Protein AF-A0A8T1S8V8-F1 (afdb_monomer)

Solvent-accessible surface area (backbone atoms only — not comparable to full-atom values): 7894 Å² total; per-residue (Å²): 121,65,45,74,64,74,78,76,77,74,81,68,98,55,53,72,66,56,54,51,51,53,49,50,52,52,49,51,52,51,47,56,41,28,57,37,62,68,45,43,52,55,37,52,76,72,54,47,54,60,51,53,51,40,43,43,27,70,40,53,88,66,27,34,76,89,38,44,63,58,49,53,52,44,52,52,40,40,26,69,39,62,44,75,67,55,51,52,52,40,50,77,62,45,38,59,41,53,21,52,56,37,40,61,75,37,60,89,78,49,56,69,70,58,46,53,51,43,51,52,51,57,49,40,41,33,63,53,34,41,90,82,42,57,60,48,46,60,42,63,77,107

Radius of gyration: 15.81 Å; Cα contacts (8 Å, |Δi|>4): 146; chains: 1; bounding box: 49×30×33 Å

Organism: Chelydra serpentina (NCBI:txid8475)

Mean predicted aligned error: 5.58 Å

Sequence (142 aa):
LFFTFPLGKASDGGTREDDEQVQEMFVQIMLNLYREEQGLEELLSAVELQSLIIATASLWDQCNLSWKAPTGRVLRTISKAQTKTAIMYLQAADCIKIAIQNLFKLADTLPTSDMCEAVSIILCFVKDSYPISSALLLEFEN

Secondary structure (DSSP, 8-state):
-GGG-PPP-S-SS--HHHHHHHHHHHHHHHHHHTTSHHHHHHHHHTTHHHHHHHHHHHSSTTS-HHHHHHHHHHHHHHHHT--HHHHHHHHHTTHHHHHHHHHHHHTTTS-HHHHHHHHHHHHHHHHHHTTT-SHHHHHHT-

pLDDT: mean 87.88, std 12.33, range [50.91, 98.44]

Foldseek 3Di:
DQQPDDQDPPPDDDDPVVSLVVVVVVLVVLLVQLLDLVSLVVCVVVVNLLVLLQCLLACLVSGDPSCNVSSLSSLLSNLLNDDPVNLVSCLVVLSLLSSVVSLVVCVVPDDPVSSVSSVVSSVSNQVNCVVVHNSSVVSNVD

InterPro domains:
  IPR051944 BEACH domain-containing protein [PTHR46108] (13-142)

Nearest PDB structures (foldseek):
  1upk-assembly1_A  TM=4.869E-01  e=4.908E-01  Homo sapiens
  5z8h-assembly1_A  TM=3.942E-01  e=1.502E+00  Homo sapiens
  5iz9-assembly1_A  TM=4.373E-01  e=3.113E+00  Homo sapiens
  3nmw-assembly2_B  TM=4.305E-01  e=3.782E+00  Homo sapiens
  3nmz-assembly2_A  TM=4.379E-01  e=3.431E+00  Homo sapiens

Structure (mmCIF, N/CA/C/O backbone):
data_AF-A0A8T1S8V8-F1
#
_entry.id   AF-A0A8T1S8V8-F1
#
loop_
_atom_site.group_PDB
_atom_site.id
_atom_site.type_symbol
_atom_site.label_atom_id
_atom_site.label_alt_id
_atom_site.label_comp_id
_atom_site.label_asym_id
_atom_site.label_entity_id
_atom_site.label_seq_id
_atom_site.pdbx_PDB_ins_code
_atom_site.Cartn_x
_atom_site.Cartn_y
_atom_site.Cartn_z
_atom_site.occupancy
_atom_site.B_iso_or_equiv
_atom_site.auth_seq_id
_atom_site.auth_comp_id
_atom_site.auth_asym_id
_atom_site.auth_atom_id
_atom_site.pdbx_PDB_model_num
ATOM 1 N N . LEU A 1 1 ? 6.655 8.796 -7.734 1.00 52.28 1 LEU A N 1
ATOM 2 C CA . LEU A 1 1 ? 6.596 7.338 -7.482 1.00 52.28 1 LEU A CA 1
ATOM 3 C C . LEU A 1 1 ? 7.867 6.680 -8.012 1.00 52.28 1 LEU A C 1
ATOM 5 O O . LEU A 1 1 ? 8.235 6.956 -9.146 1.00 52.28 1 LEU A O 1
ATOM 9 N N . PHE A 1 2 ? 8.532 5.840 -7.209 1.00 61.38 2 PHE A N 1
ATOM 10 C CA . PHE A 1 2 ? 9.835 5.216 -7.536 1.00 61.38 2 PHE A CA 1
ATOM 11 C C . PHE A 1 2 ? 9.814 4.325 -8.778 1.00 61.38 2 PHE A C 1
ATOM 13 O O . PHE A 1 2 ? 10.865 4.018 -9.329 1.00 61.38 2 PHE A O 1
ATOM 20 N N . PHE A 1 3 ? 8.615 3.964 -9.240 1.00 53.97 3 PHE A N 1
ATOM 21 C CA . PHE A 1 3 ? 8.367 3.124 -10.406 1.00 53.97 3 PHE A CA 1
ATOM 22 C C . PHE A 1 3 ? 9.129 3.564 -11.663 1.00 53.97 3 PHE A C 1
ATOM 24 O O . PHE A 1 3 ? 9.469 2.714 -12.478 1.00 53.97 3 PHE A O 1
ATOM 31 N N . THR A 1 4 ? 9.456 4.853 -11.795 1.00 56.28 4 THR A N 1
ATOM 32 C CA . THR A 1 4 ? 10.058 5.408 -13.013 1.00 56.28 4 THR A CA 1
ATOM 33 C C . THR A 1 4 ? 11.461 5.976 -12.832 1.00 56.28 4 THR A C 1
ATOM 35 O O . THR A 1 4 ? 12.032 6.421 -13.823 1.00 56.28 4 THR A O 1
ATOM 38 N N . PHE A 1 5 ? 12.023 6.014 -11.614 1.00 63.88 5 PHE A N 1
ATOM 39 C CA . PHE A 1 5 ? 13.321 6.661 -11.393 1.00 63.88 5 PHE A CA 1
ATOM 40 C C . PHE A 1 5 ? 14.445 5.733 -11.881 1.00 63.88 5 PHE A C 1
ATOM 42 O O . PHE A 1 5 ? 14.668 4.679 -11.279 1.00 63.88 5 PHE A O 1
ATOM 49 N N . PRO A 1 6 ? 15.149 6.050 -12.980 1.00 59.94 6 PRO A N 1
ATOM 50 C CA . PRO A 1 6 ? 16.265 5.234 -13.419 1.00 59.94 6 PRO A CA 1
ATOM 51 C C . PRO A 1 6 ? 17.446 5.518 -12.491 1.00 59.94 6 PRO A C 1
ATOM 53 O O . PRO A 1 6 ? 17.880 6.662 -12.386 1.00 59.94 6 PRO A O 1
ATOM 56 N N . LEU A 1 7 ? 17.985 4.489 -11.835 1.00 62.97 7 LEU A N 1
ATOM 57 C CA . LEU A 1 7 ? 19.362 4.573 -11.347 1.00 62.97 7 LEU A CA 1
ATOM 58 C C . LEU A 1 7 ? 20.267 4.666 -12.576 1.00 62.97 7 LEU A C 1
ATOM 60 O O . LEU A 1 7 ? 20.081 3.910 -13.539 1.00 62.97 7 LEU A O 1
ATOM 64 N N . GLY A 1 8 ? 21.134 5.677 -12.597 1.00 55.75 8 GLY A N 1
ATOM 65 C CA . GLY A 1 8 ? 21.884 6.072 -13.779 1.00 55.75 8 GLY A CA 1
ATOM 66 C C . GLY A 1 8 ? 22.629 4.887 -14.386 1.00 55.75 8 GLY A C 1
ATOM 67 O O . GLY A 1 8 ? 23.221 4.059 -13.696 1.00 55.75 8 GLY A O 1
ATOM 68 N N . LYS A 1 9 ? 22.631 4.780 -15.718 1.00 50.91 9 LYS A N 1
ATOM 69 C CA . LYS A 1 9 ? 23.694 4.002 -16.357 1.00 50.91 9 LYS A CA 1
ATOM 70 C C . LYS A 1 9 ? 24.956 4.834 -16.204 1.00 50.91 9 LYS A C 1
ATOM 72 O O . LYS A 1 9 ? 25.002 5.910 -16.784 1.00 50.91 9 LYS A O 1
ATOM 77 N N . ALA A 1 10 ? 25.920 4.341 -15.429 1.00 52.22 10 ALA A N 1
ATOM 78 C CA . ALA A 1 10 ? 27.235 4.942 -15.230 1.00 52.22 10 ALA A CA 1
ATOM 79 C C . ALA A 1 10 ? 27.809 5.478 -16.556 1.00 52.22 10 ALA A C 1
ATOM 81 O O . ALA A 1 10 ? 28.357 4.727 -17.362 1.00 52.22 10 ALA A O 1
ATOM 82 N N . SER A 1 11 ? 27.617 6.770 -16.815 1.00 52.25 11 SER A N 1
ATOM 83 C CA . SER A 1 11 ? 28.190 7.469 -17.968 1.00 52.25 11 SER A CA 1
ATOM 84 C C . SER A 1 11 ? 28.901 8.757 -17.565 1.00 52.25 11 SER A C 1
ATOM 86 O O . SER A 1 11 ? 29.395 9.462 -18.436 1.00 52.25 11 SER A O 1
ATOM 88 N N . ASP A 1 12 ? 28.981 9.052 -16.268 1.00 52.12 12 ASP A N 1
ATOM 89 C CA . ASP A 1 12 ? 29.724 10.186 -15.730 1.00 52.12 12 ASP A CA 1
ATOM 90 C C . ASP A 1 12 ? 30.273 9.827 -14.345 1.00 52.12 12 ASP A C 1
ATOM 92 O O . ASP A 1 12 ? 29.560 9.938 -13.356 1.00 52.12 12 ASP A O 1
ATOM 96 N N . GLY A 1 13 ? 31.504 9.307 -14.297 1.00 55.47 13 GLY A N 1
ATOM 97 C CA . GLY A 1 13 ? 32.378 9.268 -13.113 1.00 55.47 13 GLY A CA 1
ATOM 98 C C . GLY A 1 13 ? 31.971 8.452 -11.871 1.00 55.47 13 GLY A C 1
ATOM 99 O O . GLY A 1 13 ? 32.867 8.007 -11.160 1.00 55.47 13 GLY A O 1
ATOM 100 N N . GLY A 1 14 ? 30.682 8.244 -11.599 1.00 55.38 14 GLY A N 1
ATOM 101 C CA . GLY A 1 14 ? 30.153 7.537 -10.433 1.00 55.38 14 GLY A CA 1
ATOM 102 C C . GLY A 1 14 ? 30.071 6.030 -10.657 1.00 55.38 14 GLY A C 1
ATOM 103 O O . GLY A 1 14 ? 29.765 5.559 -11.760 1.00 55.38 14 GLY A O 1
ATOM 104 N N . THR A 1 15 ? 30.366 5.258 -9.614 1.00 59.78 15 THR A N 1
ATOM 105 C CA . THR A 1 15 ? 30.242 3.799 -9.667 1.00 59.78 15 THR A CA 1
ATOM 106 C C . THR A 1 15 ? 28.798 3.374 -9.392 1.00 59.78 15 THR A C 1
ATOM 108 O O . THR A 1 15 ? 28.057 4.054 -8.691 1.00 59.78 15 THR A O 1
ATOM 111 N N . ARG A 1 16 ? 28.377 2.216 -9.921 1.00 65.81 16 ARG A N 1
ATOM 112 C CA . ARG A 1 16 ? 27.066 1.615 -9.591 1.00 65.81 16 ARG A CA 1
ATOM 113 C C . ARG A 1 16 ? 26.863 1.414 -8.084 1.00 65.81 16 ARG A C 1
ATOM 115 O O . ARG A 1 16 ? 25.731 1.434 -7.622 1.00 65.81 16 ARG A O 1
ATOM 122 N N . GLU A 1 17 ? 27.953 1.216 -7.347 1.00 66.00 17 GLU A N 1
ATOM 123 C CA . GLU A 1 17 ? 27.945 1.045 -5.893 1.00 66.00 17 GLU A CA 1
ATOM 124 C C . GLU A 1 17 ? 27.558 2.347 -5.170 1.00 66.00 17 GLU A C 1
ATOM 126 O O . GLU A 1 17 ? 26.807 2.299 -4.196 1.00 66.00 17 GLU A O 1
ATOM 131 N N . ASP A 1 18 ? 27.981 3.508 -5.685 1.00 74.44 18 ASP A N 1
ATOM 132 C CA . ASP A 1 18 ? 27.584 4.817 -5.147 1.00 74.44 18 ASP A CA 1
ATOM 133 C C . ASP A 1 18 ? 26.078 5.057 -5.338 1.00 74.44 18 ASP A C 1
ATOM 135 O O . ASP A 1 18 ? 25.377 5.482 -4.419 1.00 74.44 18 ASP A O 1
ATOM 139 N N . ASP A 1 19 ? 25.561 4.713 -6.518 1.00 77.25 19 ASP A N 1
ATOM 140 C CA . ASP A 1 19 ? 24.143 4.829 -6.870 1.00 77.25 19 ASP A CA 1
ATOM 141 C C . ASP A 1 19 ? 23.250 3.938 -5.980 1.00 77.25 19 ASP A C 1
ATOM 143 O O . ASP A 1 19 ? 22.214 4.384 -5.476 1.00 77.25 19 ASP A O 1
ATOM 147 N N . GLU A 1 20 ? 23.662 2.691 -5.731 1.00 81.62 20 GLU A N 1
ATOM 148 C CA . GLU A 1 20 ? 22.971 1.769 -4.818 1.00 81.62 20 GLU A CA 1
ATOM 149 C C . GLU A 1 20 ? 23.028 2.249 -3.359 1.00 81.62 20 GLU A C 1
ATOM 151 O O . GLU A 1 20 ? 22.031 2.164 -2.636 1.00 81.62 20 GLU A O 1
ATOM 156 N N . GLN A 1 21 ? 24.156 2.815 -2.922 1.00 84.81 21 GLN A N 1
ATOM 157 C CA . GLN A 1 21 ? 24.287 3.375 -1.577 1.00 84.81 21 GLN A CA 1
ATOM 158 C C . GLN A 1 21 ? 23.381 4.599 -1.376 1.00 84.81 21 GLN A C 1
ATOM 160 O O . GLN A 1 21 ? 22.723 4.716 -0.338 1.00 84.81 21 GLN A O 1
ATOM 165 N N . VAL A 1 22 ? 23.299 5.492 -2.366 1.00 86.12 22 VAL A N 1
ATOM 166 C CA . VAL A 1 22 ? 22.387 6.647 -2.336 1.00 86.12 22 VAL A CA 1
ATOM 167 C C . VAL A 1 22 ? 20.932 6.184 -2.320 1.00 86.12 22 VAL A C 1
ATOM 169 O O . VAL A 1 22 ? 20.133 6.713 -1.541 1.00 86.12 22 VAL A O 1
ATOM 172 N N . GLN A 1 23 ? 20.586 5.172 -3.123 1.00 87.88 23 GLN A N 1
ATOM 173 C CA . GLN A 1 23 ? 19.262 4.555 -3.081 1.00 87.88 23 GLN A CA 1
ATOM 174 C C . GLN A 1 23 ? 18.948 4.021 -1.683 1.00 87.88 23 GLN A C 1
ATOM 176 O O . GLN A 1 23 ? 17.884 4.329 -1.148 1.00 87.88 23 GLN A O 1
ATOM 181 N N . GLU A 1 24 ? 19.842 3.241 -1.076 1.00 90.44 24 GLU A N 1
ATOM 182 C CA . GLU A 1 24 ? 19.586 2.666 0.245 1.00 90.44 24 GLU A CA 1
ATOM 183 C C . GLU A 1 24 ? 19.465 3.750 1.318 1.00 90.44 24 GLU A C 1
ATOM 185 O O . GLU A 1 24 ? 18.570 3.679 2.158 1.00 90.44 24 GLU A O 1
ATOM 190 N N . MET A 1 25 ? 20.291 4.799 1.261 1.00 91.31 25 MET A N 1
ATOM 191 C CA . MET A 1 25 ? 20.178 5.938 2.173 1.00 91.31 25 MET A CA 1
ATOM 192 C C . MET A 1 25 ? 18.807 6.613 2.050 1.00 91.31 25 MET A C 1
ATOM 194 O O . MET A 1 25 ? 18.152 6.893 3.054 1.00 91.31 25 MET A O 1
ATOM 198 N N . PHE A 1 26 ? 18.341 6.830 0.822 1.00 90.81 26 PHE A N 1
ATOM 199 C CA . PHE A 1 26 ? 17.031 7.410 0.563 1.00 90.81 26 PHE A CA 1
ATOM 200 C C . PHE A 1 26 ? 15.887 6.510 1.056 1.00 90.81 26 PHE A C 1
ATOM 202 O O . PHE A 1 26 ? 14.951 6.982 1.705 1.00 90.81 26 PHE A O 1
ATOM 209 N N . VAL A 1 27 ? 15.988 5.200 0.821 1.00 92.31 27 VAL A N 1
ATOM 210 C CA . VAL A 1 27 ? 15.035 4.211 1.339 1.00 92.31 27 VAL A CA 1
ATOM 211 C C . VAL A 1 27 ? 15.015 4.246 2.862 1.00 92.31 27 VAL A C 1
ATOM 213 O O . VAL A 1 27 ? 13.939 4.283 3.449 1.00 92.31 27 VAL A O 1
ATOM 216 N N . GLN A 1 28 ? 16.174 4.308 3.515 1.00 94.31 28 GLN A N 1
ATOM 217 C CA . GLN A 1 28 ? 16.259 4.364 4.969 1.00 94.31 28 GLN A CA 1
ATOM 218 C C . GLN A 1 28 ? 15.609 5.629 5.545 1.00 94.31 28 GLN A C 1
ATOM 220 O O . GLN A 1 28 ? 14.939 5.549 6.575 1.00 94.31 28 GLN A O 1
ATOM 225 N N . ILE A 1 29 ? 15.746 6.776 4.870 1.00 93.38 29 ILE A N 1
ATOM 226 C CA . ILE A 1 29 ? 15.043 8.012 5.244 1.00 93.38 29 ILE A CA 1
ATOM 227 C C . ILE A 1 29 ? 13.528 7.793 5.199 1.00 93.38 29 ILE A C 1
ATOM 229 O O . ILE A 1 29 ? 12.842 8.113 6.166 1.00 93.38 29 ILE A O 1
ATOM 233 N N . MET A 1 30 ? 13.007 7.190 4.128 1.00 92.94 30 MET A N 1
ATOM 234 C CA . MET A 1 30 ? 11.573 6.897 4.006 1.00 92.94 30 MET A CA 1
ATOM 235 C C . MET A 1 30 ? 11.079 5.897 5.041 1.00 92.94 30 MET A C 1
ATOM 237 O O . MET A 1 30 ? 10.005 6.075 5.609 1.00 92.94 30 MET A O 1
ATOM 241 N N . LEU A 1 31 ? 11.865 4.853 5.307 1.00 94.75 31 LEU A N 1
ATOM 242 C CA . LEU A 1 31 ? 11.546 3.867 6.333 1.00 94.75 31 LEU A CA 1
ATOM 243 C C . LEU A 1 31 ? 11.458 4.513 7.715 1.00 94.75 31 LEU A C 1
ATOM 245 O O . LEU A 1 31 ? 10.577 4.152 8.485 1.00 94.75 31 LEU A O 1
ATOM 249 N N . ASN A 1 32 ? 12.343 5.461 8.025 1.00 94.62 32 ASN A N 1
ATOM 250 C CA . ASN A 1 32 ? 12.302 6.188 9.289 1.00 94.62 32 ASN A CA 1
ATOM 251 C C . ASN A 1 32 ? 11.115 7.160 9.337 1.00 94.62 32 ASN A C 1
ATOM 253 O O . ASN A 1 32 ? 10.410 7.191 10.337 1.00 94.62 32 ASN A O 1
ATOM 257 N N . LEU A 1 33 ? 10.865 7.902 8.253 1.00 92.81 33 LEU A N 1
ATOM 258 C CA . LEU A 1 33 ? 9.778 8.879 8.174 1.00 92.81 33 LEU A CA 1
ATOM 259 C C . LEU A 1 33 ? 8.406 8.220 8.353 1.00 92.81 33 LEU A C 1
ATOM 261 O O . LEU A 1 33 ? 7.625 8.641 9.197 1.00 92.81 33 LEU A O 1
ATOM 265 N N . TYR A 1 34 ? 8.123 7.161 7.591 1.00 93.75 34 TYR A N 1
ATOM 266 C CA . TYR A 1 34 ? 6.810 6.509 7.597 1.00 93.75 34 TYR A CA 1
ATOM 267 C C . TYR A 1 34 ? 6.615 5.499 8.729 1.00 93.75 34 TYR A C 1
ATOM 269 O O . TYR A 1 34 ? 5.578 4.843 8.791 1.00 93.75 34 TYR A O 1
ATOM 277 N N . ARG A 1 35 ? 7.605 5.341 9.613 1.00 92.69 35 ARG A N 1
ATOM 278 C CA . ARG A 1 35 ? 7.435 4.603 10.868 1.00 92.69 35 ARG A CA 1
ATOM 279 C C . ARG A 1 35 ? 6.750 5.451 11.936 1.00 92.69 35 ARG A C 1
ATOM 281 O O . ARG A 1 35 ? 6.121 4.892 12.829 1.00 92.69 35 ARG A O 1
ATOM 288 N N . GLU A 1 36 ? 6.889 6.768 11.835 1.00 91.81 36 GLU A N 1
ATOM 289 C CA . GLU A 1 36 ? 6.297 7.734 12.749 1.00 91.81 36 GLU A CA 1
ATOM 290 C C . GLU A 1 36 ? 4.911 8.160 12.246 1.00 91.81 36 GLU A C 1
ATOM 292 O O . GLU A 1 36 ? 4.717 8.417 11.057 1.00 91.81 36 GLU A O 1
ATOM 297 N N . GLU A 1 37 ? 3.949 8.285 13.162 1.00 87.81 37 GLU A N 1
ATOM 298 C CA . GLU A 1 37 ? 2.562 8.667 12.852 1.00 87.81 37 GLU A CA 1
ATOM 299 C C . GLU A 1 37 ? 2.482 9.994 12.082 1.00 87.81 37 GLU A C 1
ATOM 301 O O . GLU A 1 37 ? 1.769 10.087 11.085 1.00 87.81 37 GLU A O 1
ATOM 306 N N . GLN A 1 38 ? 3.284 10.993 12.464 1.00 88.06 38 GLN A N 1
ATOM 307 C CA . GLN A 1 38 ? 3.315 12.290 11.780 1.00 88.06 38 GLN A CA 1
ATOM 308 C C . GLN A 1 38 ? 3.704 12.168 10.298 1.00 88.06 38 GLN A C 1
ATOM 310 O O . GLN A 1 38 ? 3.084 12.805 9.449 1.00 88.06 38 GLN A O 1
ATOM 315 N N . GLY A 1 39 ? 4.700 11.336 9.976 1.00 87.25 39 GLY A N 1
ATOM 316 C CA . GLY A 1 39 ? 5.124 11.135 8.590 1.00 87.25 39 GLY A CA 1
ATOM 317 C C . GLY A 1 39 ? 4.050 10.444 7.748 1.00 87.25 39 GLY A C 1
ATOM 318 O O . GLY A 1 39 ? 3.936 10.704 6.550 1.00 87.25 39 GLY A O 1
ATOM 319 N N . LEU A 1 40 ? 3.230 9.590 8.369 1.00 87.00 40 LEU A N 1
ATOM 320 C CA . LEU A 1 40 ? 2.087 8.974 7.703 1.00 87.00 40 LEU A CA 1
ATOM 321 C C . LEU A 1 40 ? 0.941 9.970 7.484 1.00 87.00 40 LEU A C 1
ATOM 323 O O . LEU A 1 40 ? 0.359 9.988 6.403 1.00 87.00 40 LEU A O 1
ATOM 327 N N . GLU A 1 41 ? 0.633 10.816 8.466 1.00 85.56 41 GLU A N 1
ATOM 328 C CA . GLU A 1 41 ? -0.400 11.851 8.332 1.00 85.56 41 GLU A CA 1
ATOM 329 C C . GLU A 1 41 ? -0.051 12.867 7.228 1.00 85.56 41 GLU A C 1
ATOM 331 O O . GLU A 1 41 ? -0.916 13.245 6.435 1.00 85.56 41 GLU A O 1
ATOM 336 N N . GLU A 1 42 ? 1.226 13.240 7.085 1.00 86.69 42 GLU A N 1
ATOM 337 C CA . GLU A 1 42 ? 1.691 14.063 5.958 1.00 86.69 42 GLU A CA 1
ATOM 338 C C . GLU A 1 42 ? 1.439 13.368 4.606 1.00 86.69 42 GLU A C 1
ATOM 340 O O . GLU A 1 42 ? 0.902 13.993 3.689 1.00 86.69 42 GLU A O 1
ATOM 345 N N . LEU A 1 43 ? 1.720 12.063 4.501 1.00 86.38 43 LEU A N 1
ATOM 346 C CA . LEU A 1 43 ? 1.467 11.260 3.293 1.00 86.38 43 LEU A CA 1
ATOM 347 C C . LEU A 1 43 ? -0.029 11.108 2.957 1.00 86.38 43 LEU A C 1
ATOM 349 O O . LEU A 1 43 ? -0.406 10.960 1.794 1.00 86.38 43 LEU A O 1
ATOM 353 N N . LEU A 1 44 ? -0.898 11.099 3.969 1.00 84.50 44 LEU A N 1
ATOM 354 C CA . LEU A 1 44 ? -2.349 11.100 3.769 1.00 84.50 44 LEU A CA 1
ATOM 355 C C . LEU A 1 44 ? -2.828 12.453 3.247 1.00 84.50 44 LEU A C 1
ATOM 357 O O . LEU A 1 44 ? -3.659 12.508 2.339 1.00 84.50 44 LEU A O 1
ATOM 361 N N . SER A 1 45 ? -2.298 13.540 3.814 1.00 76.00 45 SER A N 1
ATOM 362 C CA . SER A 1 45 ? -2.740 14.904 3.520 1.00 76.00 45 SER A CA 1
ATOM 363 C C . SER A 1 45 ? -2.551 15.307 2.058 1.00 76.00 45 SER A C 1
ATOM 365 O O . SER A 1 45 ? -3.332 16.105 1.539 1.00 76.00 45 SER A O 1
ATOM 367 N N . ALA A 1 46 ? -1.564 14.723 1.381 1.00 77.12 46 ALA A N 1
ATOM 368 C CA . ALA A 1 46 ? -1.283 15.008 -0.016 1.00 77.12 46 ALA A CA 1
ATOM 369 C C . ALA A 1 46 ? -1.740 13.884 -0.981 1.00 77.12 46 ALA A C 1
ATOM 371 O O . ALA A 1 46 ? -1.507 13.944 -2.189 1.00 77.12 46 ALA A O 1
ATOM 372 N N . VAL A 1 47 ? -2.564 12.939 -0.489 1.00 78.50 47 VAL A N 1
ATOM 373 C CA . VAL A 1 47 ? -3.268 11.910 -1.292 1.00 78.50 47 VAL A CA 1
ATOM 374 C C . VAL A 1 47 ? -2.300 10.913 -1.965 1.00 78.50 47 VAL A C 1
ATOM 376 O O . VAL A 1 47 ? -2.663 10.155 -2.875 1.00 78.50 47 VAL A O 1
ATOM 379 N N . GLU A 1 48 ? -1.043 10.850 -1.525 1.00 85.94 48 GLU A N 1
ATOM 380 C CA . GLU A 1 48 ? -0.066 9.943 -2.121 1.00 85.94 48 GLU A CA 1
ATOM 381 C C . GLU A 1 48 ? -0.271 8.501 -1.676 1.00 85.94 48 GLU A C 1
ATOM 383 O O . GLU A 1 48 ? 0.022 7.596 -2.457 1.00 85.94 48 GLU A O 1
ATOM 388 N N . LEU A 1 49 ? -0.793 8.250 -0.468 1.00 86.94 49 LEU A N 1
ATOM 389 C CA . LEU A 1 49 ? -0.919 6.878 0.030 1.00 86.94 49 LEU A CA 1
ATOM 390 C C . LEU A 1 49 ? -1.851 6.020 -0.835 1.00 86.94 49 LEU A C 1
ATOM 392 O O . LEU A 1 49 ? -1.472 4.920 -1.240 1.00 86.94 49 LEU A O 1
ATOM 396 N N . GLN A 1 50 ? -3.044 6.524 -1.166 1.00 90.81 50 GLN A N 1
ATOM 397 C CA . GLN A 1 50 ? -3.955 5.815 -2.069 1.00 90.81 50 GLN A CA 1
ATOM 398 C C . GLN A 1 50 ? -3.281 5.597 -3.428 1.00 90.81 50 GLN A C 1
ATOM 400 O O . GLN A 1 50 ? -3.247 4.480 -3.940 1.00 90.81 50 GLN A O 1
ATOM 405 N N . SER A 1 51 ? -2.675 6.648 -3.983 1.00 90.56 51 SER A N 1
ATOM 406 C CA . SER A 1 51 ? -1.993 6.595 -5.278 1.00 90.56 51 SER A CA 1
ATOM 407 C C . SER A 1 51 ? -0.877 5.542 -5.312 1.00 90.56 51 SER A C 1
ATOM 409 O O . SER A 1 51 ? -0.737 4.826 -6.302 1.00 90.56 51 SER A O 1
ATOM 411 N N . LEU A 1 52 ? -0.110 5.397 -4.226 1.00 90.81 52 LEU A N 1
ATOM 412 C CA . LEU A 1 52 ? 0.934 4.380 -4.070 1.00 90.81 52 LEU A CA 1
ATOM 413 C C . LEU A 1 52 ? 0.367 2.956 -4.085 1.00 90.81 52 LEU A C 1
ATOM 415 O O . LEU A 1 52 ? 0.917 2.082 -4.763 1.00 90.81 52 LEU A O 1
ATOM 419 N N . ILE A 1 53 ? -0.736 2.727 -3.372 1.00 92.31 53 ILE A N 1
ATOM 420 C CA . ILE A 1 53 ? -1.399 1.419 -3.305 1.00 92.31 53 ILE A CA 1
ATOM 421 C C . ILE A 1 53 ? -1.998 1.061 -4.671 1.00 92.31 53 ILE A C 1
ATOM 423 O O . ILE A 1 53 ? -1.744 -0.026 -5.191 1.00 92.31 53 ILE A O 1
ATOM 427 N N . ILE A 1 54 ? -2.709 1.994 -5.310 1.00 93.38 54 ILE A N 1
ATOM 428 C CA . ILE A 1 54 ? -3.293 1.767 -6.638 1.00 93.38 54 ILE A CA 1
ATOM 429 C C . ILE A 1 54 ? -2.207 1.543 -7.691 1.00 93.38 54 ILE A C 1
ATOM 4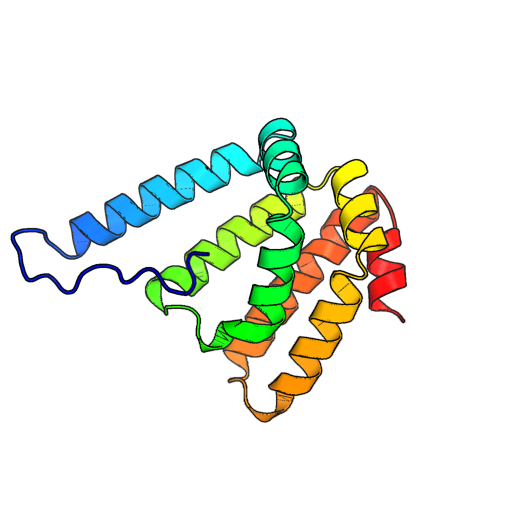31 O O . ILE A 1 54 ? -2.330 0.628 -8.505 1.00 93.38 54 ILE A O 1
ATOM 435 N N . ALA A 1 55 ? -1.117 2.312 -7.668 1.00 90.81 55 ALA A N 1
ATOM 436 C CA . ALA A 1 55 ? 0.006 2.102 -8.578 1.00 90.81 55 ALA A CA 1
ATOM 437 C C . ALA A 1 55 ? 0.660 0.728 -8.368 1.00 90.81 55 ALA A C 1
ATOM 439 O O . ALA A 1 55 ? 0.969 0.051 -9.345 1.00 90.81 55 ALA A O 1
ATOM 440 N N . THR A 1 56 ? 0.786 0.265 -7.121 1.00 90.38 56 THR A N 1
ATOM 441 C CA . THR A 1 56 ? 1.255 -1.100 -6.812 1.00 90.38 56 THR A CA 1
ATOM 442 C C . THR A 1 56 ? 0.353 -2.168 -7.428 1.00 90.38 56 THR A C 1
ATOM 444 O O . THR A 1 56 ? 0.842 -3.171 -7.924 1.00 90.38 56 THR A O 1
ATOM 447 N N . ALA A 1 57 ? -0.958 -1.949 -7.458 1.00 92.81 57 ALA A N 1
ATOM 448 C CA . ALA A 1 57 ? -1.908 -2.883 -8.053 1.00 92.81 57 ALA A CA 1
ATOM 449 C C . ALA A 1 57 ? -2.057 -2.774 -9.581 1.00 92.81 57 ALA A C 1
ATOM 451 O O . ALA A 1 57 ? -2.735 -3.603 -10.182 1.00 92.81 57 ALA A O 1
ATOM 452 N 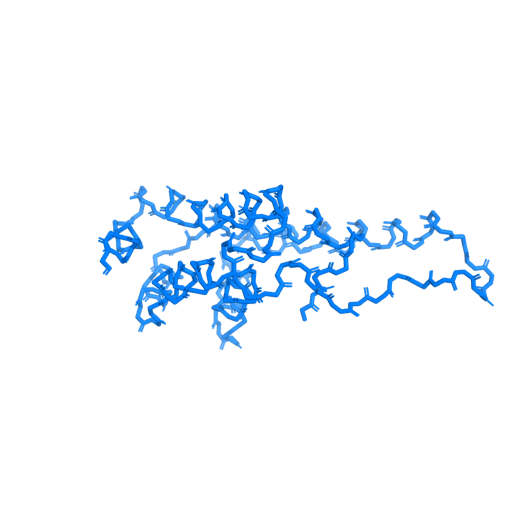N . SER A 1 58 ? -1.474 -1.745 -10.205 1.00 91.50 58 SER A N 1
ATOM 453 C CA . SER A 1 58 ? -1.733 -1.410 -11.616 1.00 91.50 58 SER A CA 1
ATOM 454 C C . SER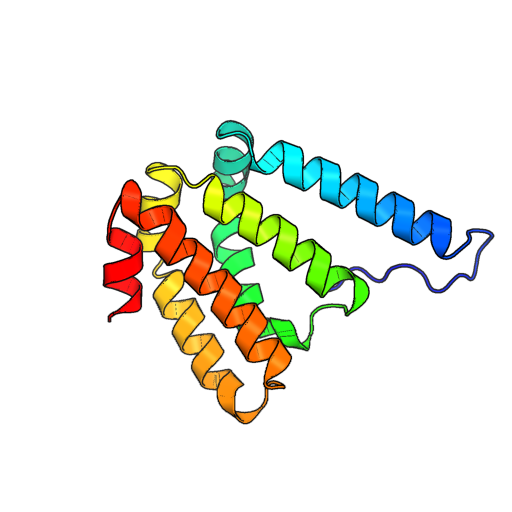 A 1 58 ? -0.481 -1.374 -12.488 1.00 91.50 58 SER A C 1
ATOM 456 O O . SER A 1 58 ? -0.587 -1.525 -13.698 1.00 91.50 58 SER A O 1
ATOM 458 N N . LEU A 1 59 ? 0.685 -1.107 -11.893 1.00 90.19 59 LEU A N 1
ATOM 459 C CA . LEU A 1 59 ? 1.932 -0.785 -12.594 1.00 90.19 59 LEU A CA 1
ATOM 460 C C . LEU A 1 59 ? 3.136 -1.542 -12.007 1.00 90.19 59 LEU A C 1
ATOM 462 O O . LEU A 1 59 ? 4.279 -1.114 -12.173 1.00 90.19 59 LEU A O 1
ATOM 466 N N . TRP A 1 60 ? 2.910 -2.635 -11.266 1.00 90.38 60 TRP A N 1
ATOM 467 C CA . TRP A 1 60 ? 4.001 -3.360 -10.605 1.00 90.38 60 TRP A CA 1
ATOM 468 C C . TRP A 1 60 ? 4.990 -3.978 -11.596 1.00 90.38 60 TRP A C 1
ATOM 470 O O . TRP A 1 60 ? 6.195 -3.932 -11.368 1.00 90.38 60 TRP A O 1
ATOM 480 N N . ASP A 1 61 ? 4.513 -4.504 -12.721 1.00 84.50 61 ASP A N 1
ATOM 481 C CA . ASP A 1 61 ? 5.346 -4.974 -13.835 1.00 84.50 61 ASP A CA 1
ATOM 482 C C . ASP A 1 61 ? 6.205 -3.862 -14.442 1.00 84.50 61 ASP A C 1
ATOM 484 O O . ASP A 1 61 ? 7.348 -4.104 -14.826 1.00 84.50 61 ASP A O 1
ATOM 488 N N . GLN A 1 62 ? 5.672 -2.642 -14.477 1.00 85.75 62 GLN A N 1
ATOM 489 C CA . GLN A 1 62 ? 6.355 -1.453 -14.986 1.00 85.75 62 GLN A CA 1
ATOM 490 C C . GLN A 1 62 ? 7.306 -0.829 -13.958 1.00 85.75 62 GLN A C 1
ATOM 492 O O . GLN A 1 62 ? 8.046 0.099 -14.287 1.00 85.75 62 GLN A O 1
ATOM 497 N N . CYS A 1 63 ? 7.318 -1.330 -12.719 1.00 83.69 63 CYS A N 1
ATOM 498 C CA . CYS A 1 63 ? 8.268 -0.898 -11.710 1.00 83.69 63 CYS A CA 1
ATOM 499 C C . CYS A 1 63 ? 9.695 -1.200 -12.157 1.00 83.69 63 CYS A C 1
ATOM 501 O O . CYS A 1 63 ? 10.029 -2.343 -12.486 1.00 83.69 63 CYS A O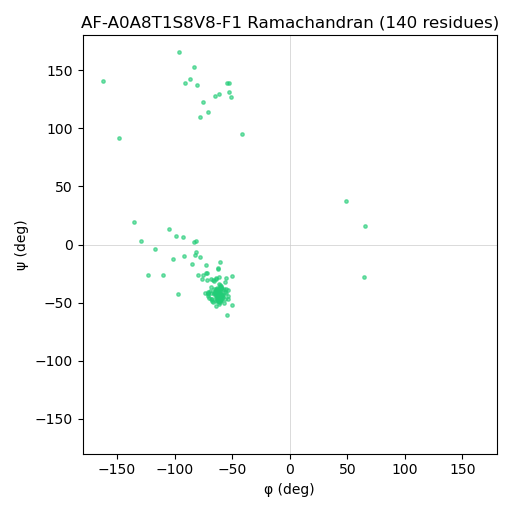 1
ATOM 503 N N . ASN A 1 64 ? 10.561 -0.189 -12.085 1.00 84.31 64 ASN A N 1
ATOM 504 C CA . ASN A 1 64 ? 11.990 -0.394 -12.247 1.00 84.31 64 ASN A CA 1
ATOM 505 C C . ASN A 1 64 ? 12.483 -1.525 -11.321 1.00 84.31 64 ASN A C 1
ATOM 507 O O . ASN A 1 64 ? 12.270 -1.488 -10.108 1.00 84.31 64 ASN A O 1
ATOM 511 N N . LEU A 1 65 ? 13.169 -2.517 -11.899 1.00 85.44 65 LEU A N 1
ATOM 512 C CA . LEU A 1 65 ? 13.655 -3.700 -11.188 1.00 85.44 65 LEU A CA 1
ATOM 513 C C . LEU A 1 65 ? 14.490 -3.353 -9.948 1.00 85.44 65 LEU A C 1
ATOM 515 O O . LEU A 1 65 ? 14.321 -4.003 -8.918 1.00 85.44 65 LEU A O 1
ATOM 519 N N . SER A 1 66 ? 15.336 -2.318 -10.008 1.00 85.75 66 SER A N 1
ATOM 520 C CA . SER A 1 66 ? 16.146 -1.905 -8.854 1.00 85.75 66 SER A CA 1
ATOM 521 C C . SER A 1 66 ? 15.324 -1.225 -7.756 1.00 85.75 66 SER A C 1
ATOM 523 O O . SER A 1 66 ? 15.766 -1.158 -6.615 1.00 85.75 66 SER A O 1
ATOM 525 N N . TRP A 1 67 ? 14.115 -0.747 -8.061 1.00 88.31 67 TRP A N 1
ATOM 526 C CA . TRP A 1 67 ? 13.211 -0.110 -7.101 1.00 88.31 67 TRP A CA 1
ATOM 527 C C . TRP A 1 67 ? 12.090 -1.021 -6.601 1.00 88.31 67 TRP A C 1
ATOM 529 O O . TRP A 1 67 ? 11.479 -0.676 -5.590 1.00 88.31 67 TRP A O 1
ATOM 539 N N . LYS A 1 68 ? 11.837 -2.185 -7.220 1.00 89.81 68 LYS A N 1
ATOM 540 C CA . LYS A 1 68 ? 10.782 -3.125 -6.788 1.00 89.81 68 LYS A CA 1
ATOM 541 C C . LYS A 1 68 ? 10.910 -3.512 -5.315 1.00 89.81 68 LYS A C 1
ATOM 543 O O . LYS A 1 68 ? 10.022 -3.216 -4.516 1.00 89.81 68 LYS A O 1
ATOM 548 N N . ALA A 1 69 ? 12.034 -4.120 -4.934 1.00 91.62 69 ALA A N 1
ATOM 549 C CA . ALA A 1 69 ? 12.255 -4.554 -3.554 1.00 91.62 69 ALA A CA 1
ATOM 550 C C . ALA A 1 69 ? 12.288 -3.375 -2.552 1.00 91.62 69 ALA A C 1
ATOM 552 O O . ALA A 1 69 ? 11.598 -3.448 -1.531 1.00 91.62 69 ALA A O 1
ATOM 553 N N . PRO A 1 70 ? 12.993 -2.255 -2.821 1.00 92.06 70 PRO A N 1
ATOM 554 C CA . PRO A 1 70 ? 12.895 -1.044 -2.004 1.00 92.06 70 PRO A CA 1
ATOM 555 C C . PRO A 1 70 ? 11.471 -0.516 -1.806 1.00 92.06 70 PRO A C 1
ATOM 557 O O . PRO A 1 70 ? 11.068 -0.250 -0.675 1.00 92.06 70 PRO A O 1
ATOM 560 N N . THR A 1 71 ? 10.686 -0.429 -2.880 1.00 91.81 71 THR A N 1
ATOM 561 C CA . THR A 1 71 ? 9.294 0.039 -2.830 1.00 91.81 71 THR A CA 1
ATOM 562 C C . THR A 1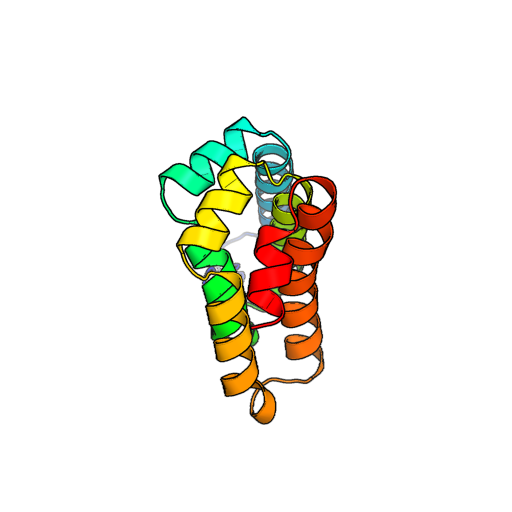 71 ? 8.450 -0.888 -1.961 1.00 91.81 71 THR A C 1
ATOM 564 O O . THR A 1 71 ? 7.735 -0.423 -1.075 1.00 91.81 71 THR A O 1
ATOM 567 N N . GLY A 1 72 ? 8.597 -2.205 -2.134 1.00 94.06 72 GLY A N 1
ATOM 568 C CA . GLY A 1 72 ? 7.925 -3.195 -1.296 1.00 94.06 72 GLY A CA 1
ATOM 569 C C . GLY A 1 72 ? 8.293 -3.083 0.188 1.00 94.06 72 GLY A C 1
ATOM 570 O O . GLY A 1 72 ? 7.424 -3.260 1.041 1.00 94.06 72 GLY A O 1
ATOM 571 N N . ARG A 1 73 ? 9.552 -2.760 0.529 1.00 95.19 73 ARG A N 1
ATOM 572 C CA . ARG A 1 73 ? 9.968 -2.496 1.923 1.00 95.19 73 ARG A CA 1
ATOM 573 C C . ARG A 1 73 ? 9.263 -1.265 2.494 1.00 95.19 73 ARG A C 1
ATOM 575 O O . ARG A 1 73 ? 8.708 -1.346 3.586 1.00 95.19 73 ARG A O 1
ATOM 582 N N . VAL A 1 74 ? 9.248 -0.154 1.756 1.00 94.81 74 VAL A N 1
ATOM 583 C CA . VAL A 1 74 ? 8.606 1.098 2.192 1.00 94.81 74 VAL A CA 1
ATOM 584 C C . VAL A 1 74 ? 7.099 0.912 2.387 1.00 94.81 74 VAL A C 1
ATOM 586 O O . VAL A 1 74 ? 6.575 1.268 3.439 1.00 94.81 74 VAL A O 1
ATOM 589 N N . LEU A 1 75 ? 6.407 0.274 1.437 1.00 95.69 75 LEU A N 1
ATOM 590 C CA . LEU A 1 75 ? 4.963 0.023 1.534 1.00 95.69 75 LEU A CA 1
ATOM 591 C C . LEU A 1 75 ? 4.599 -0.878 2.718 1.00 95.69 75 LEU A C 1
ATOM 593 O O . LEU A 1 75 ? 3.618 -0.617 3.408 1.00 95.69 75 LEU A O 1
ATOM 597 N N . ARG A 1 76 ? 5.409 -1.903 3.011 1.00 97.31 76 ARG A N 1
ATOM 598 C CA . ARG A 1 76 ? 5.211 -2.749 4.201 1.00 97.31 76 ARG A CA 1
ATOM 599 C C . ARG A 1 76 ? 5.482 -2.003 5.508 1.00 97.31 76 ARG A C 1
ATOM 601 O O . ARG A 1 76 ? 4.871 -2.333 6.519 1.00 97.31 76 ARG A O 1
ATOM 608 N N . THR A 1 77 ? 6.375 -1.016 5.511 1.00 96.62 77 THR A N 1
ATOM 609 C CA . THR A 1 77 ? 6.576 -0.136 6.673 1.00 96.62 77 THR A CA 1
ATOM 610 C C . THR A 1 77 ? 5.364 0.756 6.896 1.00 96.62 77 THR A C 1
ATOM 612 O O . THR A 1 77 ? 4.843 0.776 8.006 1.00 96.62 77 THR A O 1
ATOM 615 N N . ILE A 1 78 ? 4.855 1.391 5.836 1.00 95.50 78 ILE A N 1
ATOM 616 C CA . ILE A 1 78 ? 3.629 2.198 5.896 1.00 95.50 78 ILE A CA 1
ATOM 617 C C . ILE A 1 78 ? 2.443 1.354 6.385 1.00 95.50 78 ILE A C 1
ATOM 619 O O . ILE A 1 78 ? 1.711 1.767 7.279 1.00 95.50 78 ILE A O 1
ATOM 623 N N . SER A 1 79 ? 2.290 0.141 5.848 1.00 96.81 79 SER A N 1
ATOM 624 C CA . SER A 1 79 ? 1.252 -0.809 6.258 1.00 96.81 79 SER A CA 1
ATOM 625 C C . SER A 1 79 ? 1.250 -1.070 7.770 1.00 96.81 79 SER A C 1
ATOM 627 O O . SER A 1 79 ? 0.196 -1.048 8.399 1.00 96.81 79 SER A O 1
ATOM 629 N N . LYS A 1 80 ? 2.429 -1.259 8.373 1.00 96.44 80 LYS A N 1
ATOM 630 C CA . LYS A 1 80 ? 2.575 -1.509 9.816 1.00 96.44 80 L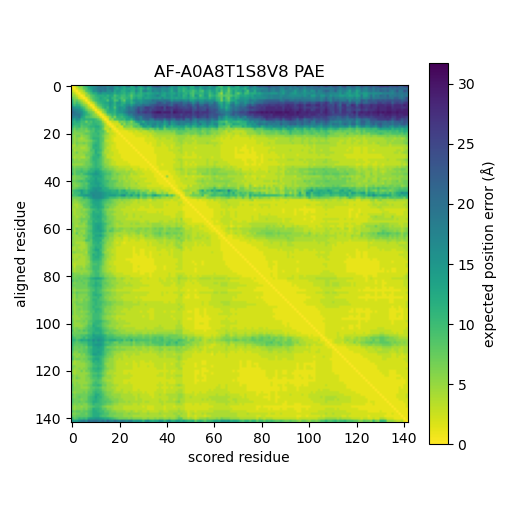YS A CA 1
ATOM 631 C C . LYS A 1 80 ? 2.333 -0.279 10.689 1.00 96.44 80 LYS A C 1
ATOM 633 O O . LYS A 1 80 ? 2.044 -0.443 11.869 1.00 96.44 80 LYS A O 1
ATOM 638 N N . ALA A 1 81 ? 2.510 0.917 10.138 1.00 95.62 81 ALA A N 1
ATOM 639 C CA . ALA A 1 81 ? 2.374 2.181 10.856 1.00 95.62 81 ALA A CA 1
ATOM 640 C C . ALA A 1 81 ? 0.964 2.786 10.749 1.00 95.62 81 ALA A C 1
ATOM 642 O O . ALA A 1 81 ? 0.753 3.913 11.186 1.00 95.62 81 ALA A O 1
ATOM 643 N N . GLN A 1 82 ? 0.005 2.066 10.153 1.00 94.75 82 GLN A N 1
ATOM 644 C CA . GLN A 1 82 ? -1.345 2.575 9.926 1.00 94.75 82 GLN A CA 1
ATOM 645 C C . GLN A 1 82 ? -1.999 3.118 11.199 1.00 94.75 82 GLN A C 1
ATOM 647 O O . GLN A 1 82 ? -2.063 2.450 12.230 1.00 94.75 82 GLN A O 1
ATOM 652 N N . THR A 1 83 ? -2.561 4.319 11.081 1.00 93.81 83 THR A N 1
ATOM 653 C CA . THR A 1 83 ? -3.402 4.941 12.103 1.00 93.81 83 THR A CA 1
ATOM 654 C C . THR A 1 83 ? -4.874 4.685 11.802 1.00 93.81 83 THR A C 1
ATOM 656 O O . THR A 1 83 ? -5.261 4.321 10.687 1.00 93.81 83 THR A O 1
ATOM 659 N N . LYS A 1 84 ? -5.745 4.934 12.785 1.00 94.56 84 LYS A N 1
ATOM 660 C CA . LYS A 1 84 ? -7.196 4.904 12.555 1.00 94.56 84 LYS A CA 1
ATOM 661 C C . LYS A 1 84 ? -7.614 5.886 11.450 1.00 94.56 84 LYS A C 1
ATOM 663 O O . LYS A 1 84 ? -8.475 5.545 10.643 1.00 94.56 84 LYS A O 1
ATOM 668 N N . THR A 1 85 ? -6.992 7.065 11.398 1.00 93.62 85 THR A N 1
ATOM 669 C CA . THR A 1 85 ? -7.222 8.076 10.355 1.00 93.62 85 THR A CA 1
ATOM 670 C C . THR A 1 85 ? -6.844 7.538 8.978 1.00 93.62 85 THR A C 1
ATOM 672 O O . THR A 1 85 ? -7.665 7.599 8.064 1.00 93.62 85 THR A O 1
ATOM 675 N N . ALA A 1 86 ? -5.659 6.928 8.849 1.00 94.00 86 ALA A N 1
ATOM 676 C CA . ALA A 1 86 ? -5.204 6.303 7.607 1.00 94.00 86 ALA A CA 1
ATOM 677 C C . ALA A 1 86 ? -6.188 5.238 7.112 1.00 94.00 86 ALA A C 1
ATOM 679 O O . ALA A 1 86 ? -6.573 5.235 5.946 1.00 94.00 86 ALA A O 1
ATOM 680 N N . ILE A 1 87 ? -6.640 4.365 8.015 1.00 95.94 87 ILE A N 1
ATOM 681 C CA . ILE A 1 87 ? -7.586 3.293 7.695 1.00 95.94 87 ILE A CA 1
ATOM 682 C C . ILE A 1 87 ? -8.914 3.861 7.191 1.00 95.94 87 ILE A C 1
ATOM 684 O O . ILE A 1 87 ? -9.422 3.418 6.163 1.00 95.94 87 ILE A O 1
ATOM 688 N N . MET A 1 88 ? -9.471 4.854 7.889 1.00 94.19 88 MET A N 1
ATOM 689 C CA . MET A 1 88 ? -10.732 5.484 7.488 1.00 94.19 88 MET A CA 1
ATOM 690 C C . MET A 1 88 ? -10.612 6.198 6.140 1.00 94.19 88 MET A C 1
ATOM 692 O O . MET A 1 88 ? -11.531 6.119 5.329 1.00 94.19 88 MET A O 1
ATOM 696 N N . TYR A 1 89 ? -9.485 6.864 5.891 1.00 93.75 89 TYR A N 1
ATOM 697 C CA . TYR A 1 89 ? -9.197 7.492 4.606 1.00 93.75 89 TYR A CA 1
ATOM 698 C C . TYR A 1 89 ? -9.145 6.459 3.471 1.00 93.75 89 TYR A C 1
ATOM 700 O O . TYR A 1 89 ? -9.814 6.631 2.455 1.00 93.75 89 TYR A O 1
ATOM 708 N N . LEU A 1 90 ? -8.398 5.364 3.659 1.00 95.44 90 LEU A N 1
ATOM 709 C CA . LEU A 1 90 ? -8.265 4.303 2.659 1.00 95.44 90 LEU A CA 1
ATOM 710 C C . LEU A 1 90 ? -9.607 3.633 2.349 1.00 95.44 90 LEU A C 1
ATOM 712 O O . LEU A 1 90 ? -9.921 3.434 1.176 1.00 95.44 90 LEU A O 1
ATOM 716 N N . GLN A 1 91 ? -10.403 3.355 3.385 1.00 95.75 91 GLN A N 1
ATOM 717 C CA . GLN A 1 91 ? -11.736 2.775 3.241 1.00 95.75 91 GLN A CA 1
ATOM 718 C C . GLN A 1 91 ? -12.688 3.719 2.496 1.00 95.75 91 GLN A C 1
ATOM 720 O O . GLN A 1 91 ? -13.399 3.296 1.592 1.00 95.75 91 GLN A O 1
ATOM 725 N N . ALA A 1 92 ? -12.712 5.007 2.858 1.00 94.25 92 ALA A N 1
ATOM 726 C CA . ALA A 1 92 ? -13.585 5.991 2.213 1.00 94.25 92 ALA A CA 1
ATOM 727 C C . ALA A 1 92 ? -13.276 6.174 0.718 1.00 94.25 92 ALA A C 1
ATOM 729 O O . ALA A 1 92 ? -14.119 6.667 -0.030 1.00 94.25 92 ALA A O 1
ATOM 730 N N . ALA A 1 93 ? -12.070 5.793 0.299 1.00 93.56 93 ALA A N 1
ATOM 731 C CA . ALA A 1 93 ? -11.600 5.895 -1.068 1.00 93.56 93 ALA A CA 1
ATOM 732 C C . ALA A 1 93 ? -11.696 4.573 -1.858 1.00 93.56 93 ALA A C 1
ATOM 734 O O . ALA A 1 93 ? -11.172 4.515 -2.973 1.00 93.56 93 ALA A O 1
ATOM 735 N N . ASP A 1 94 ? -12.313 3.525 -1.291 1.00 95.19 94 ASP A N 1
ATOM 736 C CA . ASP A 1 94 ? -12.385 2.169 -1.862 1.00 95.19 94 AS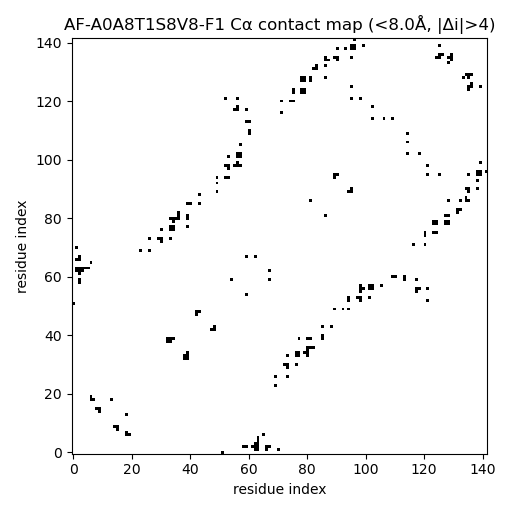P A CA 1
ATOM 737 C C . ASP A 1 94 ? -11.003 1.654 -2.332 1.00 95.19 94 ASP A C 1
ATOM 739 O O . ASP A 1 94 ? -10.855 1.015 -3.381 1.00 95.19 94 ASP A O 1
ATOM 743 N N . CYS A 1 95 ? -9.948 1.981 -1.577 1.00 95.69 95 CYS A N 1
ATOM 744 C CA . CYS A 1 95 ? -8.572 1.755 -2.002 1.00 95.69 95 CYS A CA 1
ATOM 745 C C . CYS A 1 95 ? -8.236 0.268 -2.208 1.00 95.69 95 CYS A C 1
ATOM 747 O O . CYS A 1 95 ? -7.635 -0.101 -3.221 1.00 95.69 95 CYS A O 1
ATOM 749 N N . ILE A 1 96 ? -8.623 -0.595 -1.268 1.00 97.25 96 ILE A N 1
ATOM 750 C CA . ILE A 1 96 ? -8.340 -2.033 -1.315 1.00 97.25 96 ILE A CA 1
ATOM 751 C C . ILE A 1 96 ? -9.168 -2.707 -2.407 1.00 97.25 96 ILE A C 1
ATOM 753 O O . ILE A 1 96 ? -8.630 -3.500 -3.180 1.00 97.25 96 ILE A O 1
ATOM 757 N N . LYS A 1 97 ? -10.442 -2.341 -2.542 1.00 96.00 97 LYS A N 1
ATOM 758 C CA . LYS A 1 97 ? -11.331 -2.850 -3.584 1.00 96.00 97 LYS A CA 1
ATOM 759 C C . LYS A 1 97 ? -10.806 -2.516 -4.974 1.00 96.00 97 LYS A C 1
ATOM 761 O O . LYS A 1 97 ? -10.691 -3.405 -5.821 1.00 96.00 97 LYS A O 1
ATOM 766 N N . ILE A 1 98 ? -10.439 -1.255 -5.215 1.00 96.31 98 ILE A N 1
ATOM 767 C CA . ILE A 1 98 ? -9.876 -0.827 -6.502 1.00 96.31 98 ILE A CA 1
ATOM 768 C C . ILE A 1 98 ? -8.550 -1.554 -6.767 1.00 96.31 98 ILE A C 1
ATOM 770 O O . ILE A 1 98 ? -8.323 -2.023 -7.886 1.00 96.31 98 ILE A O 1
ATOM 774 N N . ALA A 1 99 ? -7.690 -1.706 -5.754 1.00 96.69 99 ALA A N 1
ATOM 775 C CA . ALA A 1 99 ? -6.431 -2.434 -5.888 1.00 96.69 99 ALA A CA 1
ATOM 776 C C . ALA A 1 99 ? -6.647 -3.903 -6.296 1.00 96.69 99 ALA A C 1
ATOM 778 O O . ALA A 1 99 ? -6.041 -4.375 -7.257 1.00 96.69 99 ALA A O 1
ATOM 779 N N . ILE A 1 100 ? -7.555 -4.621 -5.633 1.00 95.44 100 ILE A N 1
ATOM 780 C CA . ILE A 1 100 ? -7.886 -6.012 -5.975 1.00 95.44 100 ILE A CA 1
ATOM 781 C C . ILE A 1 100 ? -8.423 -6.109 -7.404 1.00 95.44 100 ILE A C 1
ATOM 783 O O . ILE A 1 100 ? -7.974 -6.952 -8.179 1.00 95.44 100 ILE A O 1
ATOM 787 N N . GLN A 1 101 ? -9.345 -5.223 -7.786 1.00 95.31 101 GLN A N 1
ATOM 788 C CA . GLN A 1 101 ? -9.898 -5.198 -9.141 1.00 95.31 101 GLN A CA 1
ATOM 789 C C . GLN A 1 101 ? -8.822 -4.962 -10.206 1.00 95.31 101 GLN A C 1
ATOM 791 O O . GLN A 1 101 ? -8.895 -5.547 -11.287 1.00 95.31 101 GLN A O 1
ATOM 796 N N . ASN A 1 102 ? -7.824 -4.123 -9.927 1.00 95.50 102 ASN A N 1
ATOM 797 C CA . ASN A 1 102 ? -6.716 -3.892 -10.851 1.00 95.50 102 ASN A CA 1
ATOM 798 C C . ASN A 1 102 ? -5.780 -5.103 -10.936 1.00 95.50 102 ASN A C 1
ATOM 800 O O . ASN A 1 102 ? -5.430 -5.507 -12.043 1.00 95.50 102 ASN A O 1
ATOM 804 N N . LEU A 1 103 ? -5.484 -5.756 -9.810 1.00 94.62 103 LEU A N 1
ATOM 805 C CA . LEU A 1 103 ? -4.720 -7.005 -9.799 1.00 94.62 103 LEU A CA 1
ATOM 806 C C . LEU A 1 103 ? -5.432 -8.122 -10.576 1.00 94.62 103 LEU A C 1
ATOM 808 O O . LEU A 1 103 ? -4.790 -8.826 -11.350 1.00 94.62 103 LEU A O 1
ATOM 812 N N . PHE A 1 104 ? -6.757 -8.249 -10.451 1.00 93.25 104 PHE A N 1
ATOM 813 C CA . PHE A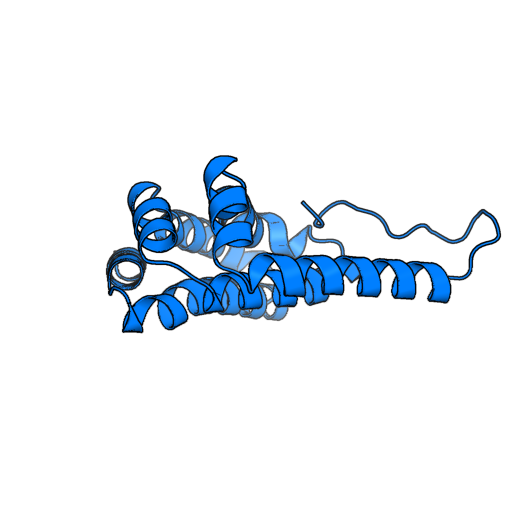 1 104 ? -7.534 -9.213 -11.239 1.00 93.25 104 PHE A CA 1
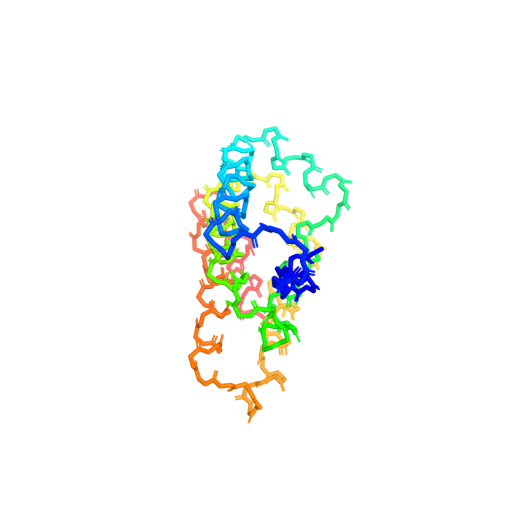ATOM 814 C C . PHE A 1 104 ? -7.425 -8.970 -12.745 1.00 93.25 104 PHE A C 1
ATOM 816 O O . PHE A 1 104 ? -7.277 -9.926 -13.500 1.00 93.25 104 PHE A O 1
ATOM 823 N N . LYS A 1 105 ? -7.449 -7.708 -13.194 1.00 93.31 105 LYS A N 1
ATOM 824 C CA . LYS A 1 105 ? -7.276 -7.373 -14.621 1.00 93.31 105 LYS A CA 1
ATOM 825 C C . LYS A 1 105 ? -5.892 -7.751 -15.149 1.00 93.31 105 LYS A C 1
ATOM 827 O O . LYS A 1 105 ? -5.756 -8.007 -16.340 1.00 93.31 105 LYS A O 1
ATOM 832 N N . LEU A 1 106 ? -4.880 -7.757 -14.282 1.00 90.56 106 LEU A N 1
ATOM 833 C CA . LEU A 1 106 ? -3.498 -8.077 -14.637 1.00 90.56 106 LEU A CA 1
ATOM 834 C C . LEU A 1 106 ? -3.150 -9.560 -14.460 1.00 90.56 106 LEU A C 1
ATOM 836 O O . LEU A 1 106 ? -2.079 -9.971 -14.903 1.00 90.56 106 LEU A O 1
ATOM 840 N N . ALA A 1 107 ? -4.019 -10.362 -13.838 1.00 89.12 107 ALA A N 1
ATOM 841 C CA . ALA A 1 107 ? -3.710 -11.730 -13.419 1.00 89.12 107 ALA A CA 1
ATOM 842 C C . ALA A 1 107 ? -3.233 -12.641 -14.567 1.00 89.12 107 ALA A C 1
ATOM 844 O O . ALA A 1 107 ? -2.375 -13.493 -14.344 1.00 89.12 107 ALA A O 1
ATOM 845 N N . ASP A 1 108 ? -3.734 -12.426 -15.787 1.00 89.31 108 ASP A N 1
ATOM 846 C CA . ASP A 1 108 ? -3.364 -13.215 -16.970 1.00 89.31 108 ASP A CA 1
ATOM 847 C C . ASP A 1 108 ? -2.080 -12.723 -17.665 1.00 89.31 108 ASP A C 1
ATOM 849 O O . ASP A 1 108 ? -1.498 -13.439 -18.481 1.00 89.31 108 ASP A O 1
ATOM 853 N N . THR A 1 109 ? -1.630 -11.499 -17.373 1.00 90.38 109 THR A N 1
ATOM 854 C CA . THR A 1 109 ? -0.490 -10.854 -18.051 1.00 90.38 109 THR A CA 1
ATOM 855 C C . THR A 1 109 ? 0.742 -10.705 -17.166 1.00 90.38 109 THR A C 1
ATOM 857 O O . THR A 1 109 ? 1.861 -10.627 -17.673 1.00 90.38 109 THR A O 1
ATOM 860 N N . LEU A 1 110 ? 0.552 -10.631 -15.849 1.00 89.56 110 LEU A N 1
ATOM 861 C CA . LEU A 1 110 ? 1.625 -10.380 -14.895 1.00 89.56 110 LEU A CA 1
ATOM 862 C C . LEU A 1 110 ? 2.403 -11.676 -14.604 1.00 89.56 110 LEU A C 1
ATOM 864 O O . LEU A 1 110 ? 1.786 -12.717 -14.361 1.00 89.56 110 LEU A O 1
ATOM 868 N N . PRO A 1 111 ? 3.748 -11.647 -14.541 1.00 92.25 111 PRO A N 1
ATOM 869 C CA . PRO A 1 111 ? 4.513 -12.786 -14.045 1.00 92.25 111 PRO A CA 1
ATOM 870 C C . PRO A 1 111 ? 4.043 -13.206 -12.646 1.00 92.25 111 PRO A C 1
ATOM 872 O O . PRO A 1 111 ? 3.816 -12.360 -11.781 1.00 92.25 111 PRO A O 1
ATOM 875 N N . THR A 1 112 ? 3.951 -14.513 -12.379 1.00 91.88 112 THR A N 1
ATOM 876 C CA . THR A 1 112 ? 3.425 -15.030 -11.101 1.00 91.88 112 THR A CA 1
ATOM 877 C C . THR A 1 112 ? 4.160 -14.466 -9.883 1.00 91.88 112 THR A C 1
ATOM 879 O O . THR A 1 112 ? 3.524 -14.137 -8.888 1.00 91.88 112 THR A O 1
ATOM 882 N N . SER A 1 113 ? 5.484 -14.294 -9.958 1.00 91.38 113 SER A N 1
ATOM 883 C CA . SER A 1 113 ? 6.274 -13.702 -8.869 1.00 91.38 113 SER A CA 1
ATOM 884 C C . SER A 1 113 ? 5.887 -12.252 -8.578 1.00 91.38 113 SER A C 1
ATOM 886 O O . SER A 1 113 ? 5.791 -11.860 -7.418 1.00 91.38 113 SER A O 1
ATOM 888 N N . ASP A 1 114 ? 5.643 -11.470 -9.628 1.00 91.81 114 ASP A N 1
ATOM 889 C CA . ASP A 1 114 ? 5.226 -10.074 -9.529 1.00 91.81 114 ASP A CA 1
ATOM 890 C C . ASP A 1 114 ? 3.806 -9.971 -8.965 1.00 91.81 114 ASP A C 1
ATOM 892 O O . ASP A 1 114 ? 3.548 -9.135 -8.100 1.00 91.81 114 ASP A O 1
ATOM 896 N N . MET A 1 115 ? 2.915 -10.876 -9.382 1.00 94.12 115 MET A N 1
ATOM 897 C CA . MET A 1 115 ? 1.550 -10.960 -8.858 1.00 94.12 115 MET A CA 1
ATOM 898 C C . MET A 1 115 ? 1.553 -11.300 -7.372 1.00 94.12 115 MET A C 1
ATOM 900 O O . MET A 1 115 ? 0.904 -10.619 -6.581 1.00 94.12 115 MET A O 1
ATOM 904 N N . CYS A 1 116 ? 2.321 -12.315 -6.967 1.00 94.38 116 CYS A N 1
ATOM 905 C CA . CYS A 1 116 ? 2.451 -12.689 -5.563 1.00 94.38 116 CYS A CA 1
ATOM 906 C C . CYS A 1 116 ? 2.999 -11.540 -4.713 1.00 94.38 116 CYS A C 1
ATOM 908 O O . CYS A 1 116 ? 2.486 -11.303 -3.621 1.00 94.38 116 CYS A O 1
ATOM 910 N N . GLU A 1 117 ? 4.007 -10.813 -5.199 1.00 94.56 117 GLU A N 1
ATOM 911 C CA . GLU A 1 117 ? 4.594 -9.698 -4.456 1.00 94.56 117 GLU A CA 1
ATOM 912 C C . GLU A 1 117 ? 3.593 -8.547 -4.293 1.00 94.56 117 GLU A C 1
ATOM 914 O O . GLU A 1 117 ? 3.352 -8.119 -3.161 1.00 94.56 117 GLU A O 1
ATOM 919 N N . ALA A 1 118 ? 2.946 -8.108 -5.379 1.00 95.00 118 ALA A N 1
ATOM 920 C CA . ALA A 1 118 ? 1.949 -7.041 -5.335 1.00 95.00 118 ALA A CA 1
ATOM 921 C C . ALA A 1 118 ? 0.759 -7.411 -4.433 1.00 95.00 118 ALA A C 1
ATOM 923 O O . ALA A 1 118 ? 0.410 -6.648 -3.531 1.00 95.00 118 ALA A O 1
ATOM 924 N N . VAL A 1 119 ? 0.201 -8.620 -4.590 1.00 96.06 119 VAL A N 1
ATOM 925 C CA . VAL A 1 119 ? -0.864 -9.144 -3.716 1.00 96.06 119 VAL A CA 1
ATOM 926 C C . VAL A 1 119 ? -0.404 -9.183 -2.260 1.00 96.06 119 VAL A C 1
ATOM 928 O O . VAL A 1 119 ? -1.149 -8.763 -1.377 1.00 96.06 119 VAL A O 1
ATOM 931 N N . SER A 1 120 ? 0.824 -9.638 -1.985 1.00 97.00 120 SER A N 1
ATOM 932 C CA . SER A 1 120 ? 1.338 -9.699 -0.612 1.00 97.00 120 SER A CA 1
ATOM 933 C C . SER A 1 120 ? 1.399 -8.320 0.044 1.00 97.00 120 SER A C 1
ATOM 935 O O . SER A 1 120 ? 1.118 -8.200 1.236 1.00 97.00 120 SER A O 1
ATOM 937 N N . ILE A 1 121 ? 1.736 -7.275 -0.720 1.00 96.94 121 ILE A N 1
ATOM 938 C CA . ILE A 1 121 ? 1.785 -5.899 -0.224 1.00 96.94 121 ILE A CA 1
ATOM 939 C C . ILE A 1 121 ? 0.370 -5.419 0.106 1.00 96.94 121 ILE A C 1
ATOM 941 O O . ILE A 1 121 ? 0.156 -4.946 1.219 1.00 96.94 121 ILE A O 1
ATOM 945 N N . ILE A 1 122 ? -0.604 -5.603 -0.794 1.00 97.00 122 ILE A N 1
ATOM 946 C CA . ILE A 1 122 ? -2.008 -5.226 -0.542 1.00 97.00 122 ILE A CA 1
ATOM 947 C C . ILE A 1 122 ? -2.568 -5.962 0.683 1.00 97.00 122 ILE A C 1
ATOM 949 O O . ILE A 1 122 ? -3.173 -5.347 1.560 1.00 97.00 122 ILE A O 1
ATOM 953 N N . LEU A 1 123 ? -2.303 -7.266 0.803 1.00 97.69 123 LEU A N 1
ATOM 954 C CA . LEU A 1 123 ? -2.723 -8.056 1.960 1.00 97.69 123 LEU A CA 1
ATOM 955 C C . LEU A 1 123 ? -2.056 -7.605 3.262 1.00 97.69 123 LEU A C 1
ATOM 957 O O . LEU A 1 123 ? -2.673 -7.737 4.319 1.00 97.69 123 LEU A O 1
ATOM 961 N N . CYS A 1 124 ? -0.834 -7.058 3.221 1.00 98.19 124 CYS A N 1
ATOM 962 C CA . CYS A 1 124 ? -0.241 -6.456 4.415 1.00 98.19 124 CYS A CA 1
ATOM 963 C C . CYS A 1 124 ? -1.112 -5.303 4.919 1.00 98.19 124 CYS A C 1
ATOM 965 O O . CYS A 1 124 ? -1.401 -5.293 6.112 1.00 98.19 124 CYS A O 1
ATOM 967 N N . PHE A 1 125 ? -1.601 -4.417 4.037 1.00 97.81 125 PHE A N 1
ATOM 968 C CA . PHE A 1 125 ? -2.439 -3.285 4.453 1.00 97.81 125 PHE A CA 1
ATOM 969 C C . PHE A 1 125 ? -3.706 -3.750 5.171 1.00 97.81 125 PHE A C 1
ATOM 971 O O . PHE A 1 125 ? -4.039 -3.219 6.228 1.00 97.81 125 PHE A O 1
ATOM 978 N N . VAL A 1 126 ? -4.370 -4.779 4.642 1.00 98.25 126 VAL A N 1
ATOM 979 C CA . VAL A 1 126 ? -5.559 -5.372 5.268 1.00 98.25 126 VAL A CA 1
ATOM 980 C C . VAL A 1 126 ? -5.203 -5.998 6.618 1.00 98.25 126 VAL A C 1
ATOM 982 O O . VAL A 1 126 ? -5.793 -5.661 7.645 1.00 98.25 126 VAL A O 1
ATOM 985 N N . LYS A 1 127 ? -4.200 -6.879 6.639 1.00 98.44 127 LYS A N 1
ATOM 986 C CA . LYS A 1 127 ? -3.811 -7.659 7.821 1.00 98.44 127 LYS A CA 1
ATOM 987 C C . LYS A 1 127 ? -3.275 -6.779 8.957 1.00 98.44 127 LYS A C 1
ATOM 989 O O . LYS A 1 127 ? -3.601 -7.033 10.112 1.00 98.44 127 LYS A O 1
ATOM 994 N N . ASP A 1 128 ? -2.467 -5.766 8.649 1.00 98.19 128 ASP A N 1
ATOM 995 C CA . ASP A 1 128 ? -1.894 -4.858 9.651 1.00 98.19 128 ASP A CA 1
ATOM 996 C C . ASP A 1 128 ? -2.937 -3.851 10.180 1.00 98.19 128 ASP A C 1
ATOM 998 O O . ASP A 1 128 ? -2.839 -3.439 11.333 1.00 98.19 128 ASP A O 1
ATOM 1002 N N . SER A 1 129 ? -3.977 -3.518 9.400 1.00 97.56 129 SER A N 1
ATOM 1003 C CA . SER A 1 129 ? -5.090 -2.667 9.862 1.00 97.56 129 SER A CA 1
ATOM 1004 C C . SER A 1 129 ? -6.021 -3.361 10.860 1.00 97.56 129 SER A C 1
ATOM 1006 O O . SER A 1 129 ? -6.591 -2.713 11.740 1.00 97.56 129 SER A O 1
ATOM 1008 N N . TYR A 1 130 ? -6.159 -4.687 10.746 1.00 97.81 130 TYR A N 1
ATOM 1009 C CA . TYR A 1 130 ? -7.197 -5.466 11.421 1.00 97.81 130 TYR A CA 1
ATOM 1010 C C . TYR A 1 130 ? -7.229 -5.316 12.956 1.00 97.81 130 TYR A C 1
ATOM 1012 O O . TYR A 1 130 ? -8.325 -5.173 13.502 1.00 97.81 130 TYR A O 1
ATOM 1020 N N . PRO A 1 131 ? -6.089 -5.280 13.684 1.00 97.69 131 PRO A N 1
ATOM 1021 C CA . PRO A 1 131 ? -6.094 -5.043 15.131 1.00 97.69 131 PRO A CA 1
ATOM 1022 C C . PRO A 1 131 ? -6.650 -3.671 15.547 1.00 97.69 131 PRO A C 1
ATOM 1024 O O . PRO A 1 131 ? -7.037 -3.501 16.701 1.00 97.69 131 PRO A O 1
ATOM 1027 N N . ILE A 1 132 ? -6.671 -2.695 14.633 1.00 97.00 132 ILE A N 1
ATOM 1028 C CA . ILE A 1 132 ? -7.161 -1.328 14.860 1.00 97.00 132 ILE A CA 1
ATOM 1029 C C . ILE A 1 132 ? -8.611 -1.192 14.372 1.00 97.00 132 ILE A C 1
ATOM 1031 O O . ILE A 1 132 ? -9.437 -0.566 15.037 1.00 97.00 132 ILE A O 1
ATOM 1035 N N . SER A 1 133 ? -8.924 -1.756 13.201 1.00 97.44 133 SER A N 1
ATOM 1036 C CA . SER A 1 133 ? -10.249 -1.728 12.579 1.00 97.44 133 SER A CA 1
ATOM 1037 C C . SER A 1 133 ? -10.377 -2.809 11.502 1.00 97.44 133 SER A C 1
ATOM 1039 O O . SER A 1 133 ? -9.472 -3.002 10.696 1.00 97.44 133 SER A O 1
ATOM 1041 N N . SER A 1 134 ? -11.541 -3.457 11.408 1.00 97.06 134 SER A N 1
ATOM 1042 C CA . SER A 1 134 ? -11.845 -4.438 10.354 1.00 97.06 134 SER A CA 1
ATOM 1043 C C . SER A 1 134 ? -12.284 -3.810 9.022 1.00 97.06 134 SER A C 1
ATOM 1045 O O . SER A 1 134 ? -12.644 -4.531 8.096 1.00 97.06 134 SER A O 1
ATOM 1047 N N . ALA A 1 135 ? -12.286 -2.480 8.916 1.00 97.19 135 ALA A N 1
ATOM 1048 C CA . ALA A 1 135 ? -12.761 -1.722 7.757 1.00 97.19 135 ALA A CA 1
ATOM 1049 C C . ALA A 1 135 ? -12.188 -2.200 6.411 1.00 97.19 135 ALA A C 1
ATOM 1051 O O . ALA A 1 135 ? -12.950 -2.500 5.495 1.00 97.19 135 ALA A O 1
ATOM 1052 N N . LEU A 1 136 ? -10.860 -2.311 6.310 1.00 97.69 136 LEU A N 1
ATOM 1053 C CA . LEU A 1 136 ? -10.193 -2.717 5.067 1.00 97.69 136 LEU A CA 1
ATOM 1054 C C . LEU A 1 136 ? -10.396 -4.202 4.746 1.00 97.69 136 LEU A C 1
ATOM 1056 O O . LEU A 1 136 ? -10.328 -4.591 3.584 1.00 97.69 136 LEU A O 1
ATOM 1060 N N . LEU A 1 137 ? -10.663 -5.039 5.757 1.00 97.75 137 LEU A N 1
ATOM 1061 C CA . LEU A 1 137 ? -11.026 -6.440 5.537 1.00 97.75 137 LEU A CA 1
ATOM 1062 C C . LEU A 1 137 ? -12.423 -6.549 4.923 1.00 97.75 137 LEU A C 1
ATOM 1064 O O . LEU A 1 137 ? -12.594 -7.255 3.939 1.00 97.75 137 LEU A O 1
ATOM 1068 N N . LEU A 1 138 ? -13.398 -5.812 5.462 1.00 96.25 138 LEU A N 1
ATOM 1069 C CA . LEU A 1 138 ? -14.749 -5.778 4.895 1.00 96.25 138 LEU A CA 1
ATOM 1070 C C . LEU A 1 138 ? -14.733 -5.277 3.450 1.00 96.25 138 LEU A C 1
ATOM 1072 O O . LEU A 1 138 ? -15.513 -5.732 2.625 1.00 96.25 138 LEU A O 1
ATOM 1076 N N . GLU A 1 139 ? -13.847 -4.338 3.137 1.00 94.50 139 GLU A N 1
ATOM 1077 C CA . GLU A 1 139 ? -13.647 -3.872 1.771 1.00 94.50 139 GLU A CA 1
ATOM 1078 C C . GLU A 1 139 ? -13.021 -4.950 0.870 1.00 94.50 139 GLU A C 1
ATOM 1080 O O . GLU A 1 139 ? -13.462 -5.127 -0.258 1.00 94.50 139 GLU A O 1
ATOM 1085 N N . PHE A 1 140 ? -12.033 -5.700 1.370 1.00 94.56 140 PHE A N 1
ATOM 1086 C CA . PHE A 1 140 ? -11.402 -6.815 0.653 1.00 94.56 140 PHE A CA 1
ATOM 1087 C C . PHE A 1 140 ? -12.388 -7.946 0.305 1.00 94.56 140 PHE A C 1
ATOM 1089 O O . PHE A 1 140 ? -12.240 -8.598 -0.726 1.00 94.56 140 PHE A O 1
ATOM 1096 N N . GLU A 1 141 ? -13.372 -8.200 1.168 1.00 91.81 141 GLU A N 1
ATOM 1097 C CA . GLU A 1 141 ? -14.353 -9.283 1.014 1.00 91.81 141 GLU A CA 1
ATOM 1098 C C . GLU A 1 141 ? -15.484 -8.978 0.006 1.00 91.81 141 GLU A C 1
ATOM 1100 O O . GLU A 1 141 ? -16.230 -9.897 -0.343 1.00 91.81 141 GLU A O 1
ATOM 1105 N N . ASN A 1 142 ? -15.618 -7.728 -0.465 1.00 79.88 142 ASN A N 1
ATOM 1106 C CA . ASN A 1 142 ? -16.738 -7.232 -1.289 1.00 79.88 142 ASN A CA 1
ATOM 1107 C C . ASN A 1 142 ? -16.333 -6.775 -2.701 1.00 79.88 142 ASN A C 1
ATOM 1109 O O . ASN A 1 142 ? -17.200 -6.855 -3.605 1.00 79.88 142 ASN A O 1
#